Protein AF-A0A926AJH4-F1 (afdb_monomer)

Nearest PDB structures (foldseek):
  4hfs-assembly1_B  TM=3.422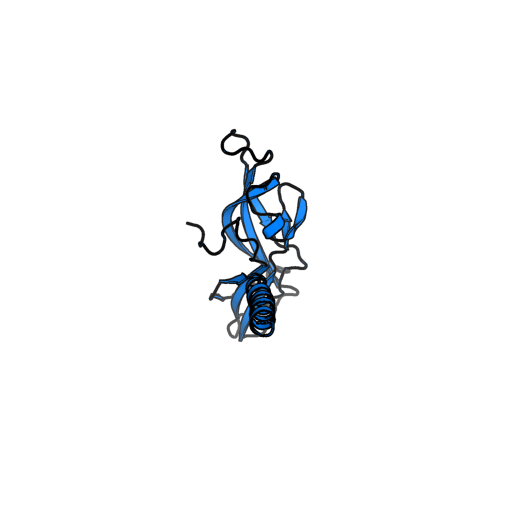E-01  e=4.323E+00  Bacillus subtilis subsp. subtilis str. 168
  7qoi-assembly1_Be  TM=2.281E-01  e=1.130E+00  Bacteroides phage crAss001
  6rpk-assembly1_u  TM=2.382E-01  e=5.718E+00  Bat circovirus

Sequence (161 aa):
TIPAVLDPNNNNITGIIFDLTVNAGETFAGGFANIGITLFGHGDPDGIPANGDEQFGLQYQVVGASERNIALAPGTYSIEVPLVGANPMTFATQNFADAFGDGPNQLFQISAFQFFISKSGGFPATVYIDNVRTVEVPEPTSMAVVGIAGGLMLSRRRRSA

Radius of gyration: 21.73 Å; Cα contacts (8 Å, |Δi|>4): 340; chains: 1; bounding box: 62×59×46 Å

pLDDT: mean 85.15, std 13.64, range [47.84, 98.0]

Mean predicted aligned error: 9.08 Å

Foldseek 3Di:
DPPPQPQLQQLFFFWKKWKKFQAVPQAFPADWKWKWKKWFFKADQALDPPPPPIDGRFIWTADPVQIDTDNDDGDMDIDIRTQFGQQRQPRDTGHSNVQGPSDHSHGPGTDDMDMDMDGPDPTDHDMDIGPIHTDGDPDPPPVVVCVVVVVVVVVVVVVPD

Secondary structure (DSSP, 8-state):
---GGG-TT-TTEEEEEEEEEE-TT----SS-EEEEEEEEEEE-SSS-TTSS--EEEEEEEE-TTT-EE--PPSEEEEEEEE-EEE-TTT--EEEHHHHBSSSTTSEEEEEEEEEEEEESSS-----EEEEEEEEEPPPP-HHHHHHHHHHHHHHHHTT--

Solvent-accessible surface area (backbone atoms only — not comparable to full-atom values): 9038 Å² total; per-residue (Å²): 131,70,61,80,86,65,41,34,78,52,61,40,47,50,26,42,32,28,34,40,34,26,52,85,92,34,48,46,83,49,87,48,33,32,38,41,49,34,39,25,18,29,34,31,74,82,46,62,86,92,76,81,74,68,42,74,75,42,54,38,37,41,36,80,89,28,37,40,80,60,69,47,70,60,46,78,43,83,46,73,35,43,41,36,19,34,31,70,76,73,69,43,79,41,46,41,47,74,37,22,20,79,50,61,52,10,23,55,36,58,73,49,72,43,82,46,74,55,58,47,75,90,62,72,72,57,74,46,80,45,79,74,41,72,38,67,59,78,76,79,70,61,68,63,57,54,53,55,55,50,52,55,54,56,59,56,62,68,71,78,113

Structure (mmCIF, N/CA/C/O backbone):
data_AF-A0A926AJH4-F1
#
_entry.id   AF-A0A926AJH4-F1
#
loop_
_atom_site.group_PDB
_atom_site.id
_atom_site.type_symbol
_atom_site.label_atom_id
_atom_site.label_alt_id
_atom_site.label_comp_id
_atom_site.label_asym_id
_atom_site.label_entity_id
_atom_site.label_seq_id
_atom_site.pdbx_PDB_ins_code
_atom_site.Cartn_x
_atom_site.Cartn_y
_atom_site.Cartn_z
_atom_site.occupancy
_atom_site.B_iso_or_equiv
_atom_site.auth_seq_id
_atom_site.auth_comp_id
_atom_site.auth_asym_id
_atom_site.auth_atom_id
_atom_site.pdbx_PDB_model_num
ATOM 1 N N . THR A 1 1 ? 14.616 11.960 1.447 1.00 52.00 1 THR A N 1
ATOM 2 C CA . THR A 1 1 ? 15.239 10.642 1.219 1.00 52.00 1 THR A CA 1
ATOM 3 C C . THR A 1 1 ? 14.173 9.596 1.425 1.00 52.00 1 THR A C 1
ATOM 5 O O . THR A 1 1 ? 13.493 9.647 2.443 1.00 52.00 1 THR A O 1
ATOM 8 N N . ILE A 1 2 ? 13.958 8.722 0.442 1.00 61.34 2 ILE A N 1
ATOM 9 C CA . ILE A 1 2 ? 13.042 7.588 0.605 1.00 61.34 2 ILE A CA 1
ATOM 10 C C . ILE A 1 2 ? 13.667 6.638 1.632 1.00 61.34 2 ILE A C 1
ATOM 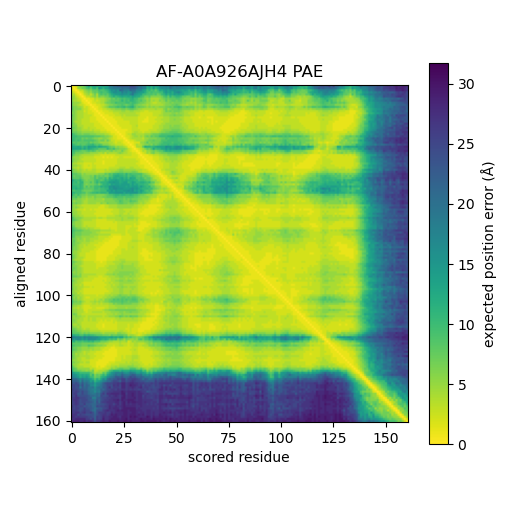12 O O . ILE A 1 2 ? 14.895 6.494 1.638 1.00 61.34 2 ILE A O 1
ATOM 16 N N . PRO A 1 3 ? 12.876 6.038 2.536 1.00 64.31 3 PRO A N 1
ATOM 17 C CA . PRO A 1 3 ? 13.370 4.968 3.387 1.00 64.31 3 PRO A CA 1
ATOM 18 C C . PRO A 1 3 ? 14.058 3.899 2.533 1.00 64.31 3 PRO A C 1
ATOM 20 O O . PRO A 1 3 ? 13.470 3.438 1.562 1.00 64.31 3 PRO A O 1
ATOM 23 N N . ALA A 1 4 ? 15.271 3.480 2.906 1.00 68.56 4 ALA A N 1
ATOM 24 C CA . ALA A 1 4 ? 16.033 2.457 2.170 1.00 68.56 4 ALA A CA 1
ATOM 25 C C . ALA A 1 4 ? 15.262 1.136 1.996 1.00 68.56 4 ALA A C 1
ATOM 27 O O . ALA A 1 4 ? 15.575 0.333 1.131 1.00 68.56 4 ALA A O 1
ATOM 28 N N . VAL A 1 5 ? 14.238 0.934 2.824 1.00 68.75 5 VAL A N 1
ATOM 29 C CA . VAL A 1 5 ? 13.342 -0.212 2.765 1.00 68.75 5 VAL A CA 1
ATOM 30 C C . VAL A 1 5 ? 12.416 -0.203 1.540 1.00 68.75 5 VAL A C 1
ATOM 32 O O . VAL A 1 5 ? 11.915 -1.250 1.175 1.00 68.75 5 VAL A O 1
ATOM 35 N N . LEU A 1 6 ? 12.184 0.949 0.899 1.00 74.44 6 LEU A N 1
ATOM 36 C CA . LEU A 1 6 ? 11.426 1.081 -0.354 1.00 74.44 6 LEU A CA 1
ATOM 37 C C . LEU A 1 6 ? 12.392 1.300 -1.525 1.00 74.44 6 LEU A C 1
ATOM 39 O O . LEU A 1 6 ? 12.266 2.263 -2.283 1.00 74.44 6 LEU A O 1
ATOM 43 N N . ASP A 1 7 ? 13.402 0.441 -1.621 1.00 82.50 7 ASP A N 1
ATOM 44 C CA . ASP A 1 7 ? 14.275 0.385 -2.788 1.00 82.50 7 ASP A CA 1
ATOM 45 C C . ASP A 1 7 ? 13.476 -0.201 -3.970 1.00 82.50 7 ASP A C 1
ATOM 47 O O . ASP A 1 7 ? 12.951 -1.310 -3.836 1.00 82.50 7 ASP A O 1
ATOM 51 N N . PRO A 1 8 ? 13.344 0.510 -5.107 1.00 81.94 8 PRO A N 1
ATOM 52 C CA . PRO A 1 8 ? 12.665 -0.010 -6.295 1.00 81.94 8 PRO A CA 1
ATOM 53 C C . PRO A 1 8 ? 13.289 -1.307 -6.829 1.00 81.94 8 PRO A C 1
ATOM 55 O O . PRO A 1 8 ? 12.599 -2.064 -7.498 1.00 81.94 8 PRO A O 1
ATOM 58 N N . ASN A 1 9 ? 14.551 -1.594 -6.499 1.00 82.62 9 ASN A N 1
ATOM 59 C CA . ASN A 1 9 ? 15.236 -2.826 -6.884 1.00 82.62 9 ASN A CA 1
ATOM 60 C C . ASN A 1 9 ? 15.088 -3.963 -5.854 1.00 82.62 9 ASN A C 1
ATOM 62 O O . ASN A 1 9 ? 15.599 -5.067 -6.065 1.00 82.62 9 ASN A O 1
ATOM 66 N N . ASN A 1 10 ? 14.401 -3.730 -4.730 1.00 85.12 10 ASN A N 1
ATOM 67 C CA . ASN A 1 10 ? 14.114 -4.774 -3.752 1.00 85.12 10 ASN A CA 1
ATOM 68 C C . ASN A 1 10 ? 12.861 -5.567 -4.153 1.00 85.12 10 ASN A C 1
ATOM 70 O O . ASN A 1 10 ? 11.738 -5.281 -3.733 1.00 85.12 10 ASN A O 1
ATOM 74 N N . ASN A 1 11 ? 13.085 -6.634 -4.917 1.00 82.81 11 ASN A N 1
ATOM 75 C CA . ASN A 1 11 ? 12.028 -7.515 -5.420 1.00 82.81 11 ASN A CA 1
ATOM 76 C C . ASN A 1 11 ? 11.378 -8.404 -4.346 1.00 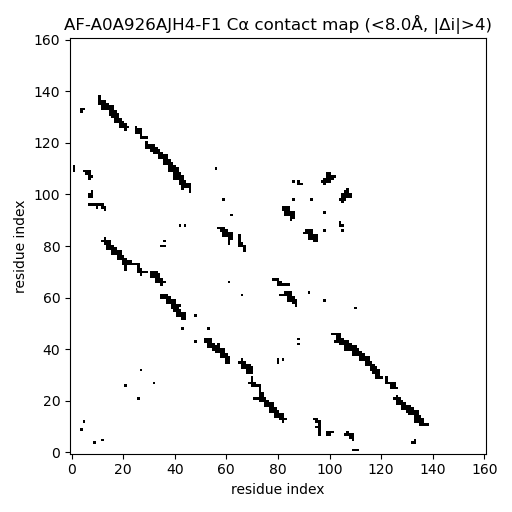82.81 11 ASN A C 1
ATOM 78 O O . ASN A 1 11 ? 10.432 -9.132 -4.644 1.00 82.81 11 ASN A O 1
ATOM 82 N N . ASN A 1 12 ? 11.858 -8.357 -3.101 1.00 87.00 12 ASN A N 1
ATOM 83 C CA . ASN A 1 12 ? 11.317 -9.168 -2.013 1.00 87.00 12 ASN A CA 1
ATOM 84 C C . ASN A 1 12 ? 10.165 -8.483 -1.273 1.00 87.00 12 ASN A C 1
ATOM 86 O O . ASN A 1 12 ? 9.495 -9.136 -0.468 1.00 87.00 12 ASN A O 1
ATOM 90 N N . ILE A 1 13 ? 9.908 -7.197 -1.532 1.00 90.06 13 ILE A N 1
ATOM 91 C CA . ILE A 1 13 ? 8.833 -6.450 -0.875 1.00 90.06 13 ILE A CA 1
ATOM 92 C C . ILE A 1 13 ? 7.482 -6.907 -1.428 1.00 90.06 13 ILE A C 1
ATOM 94 O O . ILE A 1 13 ? 7.164 -6.731 -2.602 1.00 90.06 13 ILE A O 1
ATOM 98 N N . THR A 1 14 ? 6.647 -7.453 -0.551 1.00 93.56 14 THR A N 1
ATOM 99 C CA . THR A 1 14 ? 5.314 -7.971 -0.902 1.00 93.56 14 THR A CA 1
ATOM 100 C C . THR A 1 14 ? 4.176 -7.173 -0.286 1.00 93.56 14 THR A C 1
ATOM 102 O O . THR A 1 14 ? 3.043 -7.232 -0.767 1.00 93.56 14 THR A O 1
ATOM 105 N N . GLY A 1 15 ? 4.464 -6.384 0.746 1.00 94.25 15 GLY A N 1
ATOM 106 C CA . GLY A 1 15 ? 3.461 -5.645 1.495 1.00 94.25 15 GLY A CA 1
ATOM 107 C C . GLY A 1 15 ? 4.063 -4.541 2.349 1.00 94.25 15 GLY A C 1
ATOM 108 O O . GLY A 1 15 ? 5.275 -4.471 2.558 1.00 94.25 15 GLY A O 1
ATOM 109 N N . ILE A 1 16 ? 3.188 -3.696 2.879 1.00 94.44 16 ILE A N 1
ATOM 110 C CA . ILE A 1 16 ? 3.492 -2.773 3.971 1.00 94.44 16 ILE A CA 1
ATOM 111 C C . ILE A 1 16 ? 2.621 -3.172 5.146 1.00 94.44 16 ILE A C 1
ATOM 113 O O . ILE A 1 16 ? 1.407 -3.311 5.005 1.00 94.44 16 ILE A O 1
ATOM 117 N N . ILE A 1 17 ? 3.242 -3.330 6.304 1.00 96.06 17 ILE A N 1
ATOM 118 C CA . ILE A 1 17 ? 2.556 -3.594 7.558 1.00 96.06 17 ILE A CA 1
ATOM 119 C C . ILE A 1 17 ? 2.756 -2.415 8.504 1.00 96.06 17 ILE A C 1
ATOM 121 O O . ILE A 1 17 ? 3.826 -1.810 8.572 1.00 96.06 17 ILE A O 1
ATOM 125 N N . PHE A 1 18 ? 1.695 -2.065 9.209 1.00 96.19 18 PHE A N 1
ATOM 126 C CA . PHE A 1 18 ? 1.661 -0.975 10.171 1.00 96.19 18 PHE A CA 1
ATOM 127 C C . PHE A 1 18 ? 0.687 -1.328 11.282 1.00 96.19 18 PHE A C 1
ATOM 129 O O . PHE A 1 18 ? -0.188 -2.180 11.112 1.00 96.19 18 PHE A O 1
ATOM 136 N N . ASP A 1 19 ? 0.832 -0.660 12.413 1.00 98.00 19 ASP A N 1
ATOM 137 C CA . ASP A 1 19 ? -0.126 -0.769 13.494 1.00 98.00 19 ASP A CA 1
ATOM 138 C C . ASP A 1 19 ? -1.133 0.382 13.364 1.00 98.00 19 ASP A C 1
ATOM 140 O O . ASP A 1 19 ? -0.781 1.528 13.079 1.00 98.00 19 ASP A O 1
ATOM 144 N N . LEU A 1 20 ? -2.416 0.046 13.474 1.00 96.94 20 LEU A N 1
ATOM 145 C CA . LEU A 1 20 ? -3.532 0.978 13.413 1.00 96.94 20 LEU A CA 1
ATOM 146 C C . LEU A 1 20 ? -4.257 0.961 14.750 1.00 96.94 20 LEU A C 1
ATOM 148 O O . LEU A 1 20 ? -4.760 -0.080 15.176 1.00 96.94 20 LEU A O 1
ATOM 152 N N . THR A 1 21 ? -4.348 2.123 15.388 1.00 97.56 21 THR A N 1
ATOM 153 C CA . THR A 1 21 ? -5.070 2.294 16.650 1.00 97.56 21 THR A CA 1
ATOM 154 C C . THR A 1 21 ? -6.334 3.122 16.448 1.00 97.56 21 THR A C 1
ATOM 156 O O . THR A 1 21 ? -6.294 4.214 15.877 1.00 97.56 21 THR A O 1
ATOM 159 N N . VAL A 1 22 ? -7.451 2.598 16.956 1.00 95.25 22 VAL A N 1
ATOM 160 C CA . VAL A 1 22 ? -8.748 3.276 17.072 1.00 95.25 22 VAL A CA 1
ATOM 161 C C . VAL A 1 22 ? -9.027 3.486 18.558 1.00 95.25 22 VAL A C 1
ATOM 163 O O . VAL A 1 22 ? -9.157 2.507 19.297 1.00 95.25 22 VAL A O 1
ATOM 166 N N . ASN A 1 23 ? -9.131 4.733 19.027 1.00 94.62 23 ASN A N 1
ATOM 167 C CA . ASN A 1 23 ? -9.464 4.967 20.433 1.00 94.62 23 ASN A CA 1
ATOM 168 C C . ASN A 1 23 ? -10.954 4.737 20.711 1.00 94.62 23 ASN A C 1
ATOM 170 O O . ASN A 1 23 ? -11.811 4.735 19.822 1.00 94.62 23 ASN A O 1
ATOM 174 N N . ALA A 1 24 ? -11.278 4.584 21.995 1.00 91.56 24 ALA A N 1
ATOM 175 C CA . ALA A 1 24 ? -12.660 4.549 22.449 1.00 91.56 24 ALA A CA 1
ATOM 176 C C . ALA A 1 24 ? -13.396 5.835 22.033 1.00 91.56 24 ALA A C 1
ATOM 178 O O . ALA A 1 24 ? -12.939 6.939 22.315 1.00 91.56 24 ALA A O 1
ATOM 179 N N . GLY A 1 25 ? -14.546 5.682 21.371 1.00 88.31 25 GLY A N 1
ATOM 180 C CA . GLY A 1 25 ? -15.340 6.806 20.865 1.00 88.31 25 GLY A CA 1
ATOM 181 C C . GLY A 1 25 ? -14.947 7.312 19.471 1.00 88.31 25 GLY A C 1
ATOM 182 O O . GLY A 1 25 ? -15.677 8.129 18.921 1.00 88.31 25 GLY A O 1
ATOM 183 N N . GLU A 1 26 ? -13.865 6.805 18.869 1.00 88.94 26 GLU A N 1
ATOM 184 C CA . GLU A 1 26 ? -13.391 7.204 17.527 1.00 88.94 26 GLU A CA 1
ATOM 185 C C . GLU A 1 26 ? -13.709 6.169 16.435 1.00 88.94 26 GLU A C 1
ATOM 187 O O . GLU A 1 26 ? -13.231 6.254 15.304 1.00 88.94 26 GLU A O 1
ATOM 192 N N . THR A 1 27 ? -14.535 5.179 16.771 1.00 88.38 27 THR A N 1
ATOM 193 C CA . THR A 1 27 ? -14.962 4.115 15.862 1.00 88.38 27 THR A CA 1
ATOM 194 C C . THR A 1 27 ? -15.656 4.689 14.633 1.00 88.38 27 THR A C 1
ATOM 196 O O . THR A 1 27 ? -16.550 5.532 14.737 1.00 88.38 27 THR A O 1
ATOM 199 N N . PHE A 1 28 ? -15.277 4.193 13.455 1.00 87.75 28 PHE A N 1
ATOM 200 C CA . PHE A 1 28 ? -15.934 4.579 12.217 1.00 87.75 28 PHE A CA 1
ATOM 201 C C . PHE A 1 28 ? -17.399 4.119 12.218 1.00 87.75 28 PHE A C 1
ATOM 203 O O . PHE A 1 28 ? -17.686 2.928 12.296 1.00 87.75 28 PHE A O 1
ATOM 210 N N . ALA A 1 29 ? -18.322 5.076 12.114 1.00 86.69 29 ALA A N 1
ATOM 211 C CA . ALA A 1 29 ? -19.766 4.832 12.162 1.00 86.69 29 ALA A CA 1
ATOM 212 C C . ALA A 1 29 ? -20.433 4.731 10.772 1.00 86.69 29 ALA A C 1
ATOM 214 O O . ALA A 1 29 ? -21.658 4.652 10.684 1.00 86.69 29 ALA A O 1
ATOM 215 N N . GLY A 1 30 ? -19.657 4.790 9.683 1.00 84.69 30 GLY A N 1
ATOM 216 C CA . GLY A 1 30 ? -20.177 4.642 8.321 1.00 84.69 30 GLY A CA 1
ATOM 217 C C . GLY A 1 30 ? -20.267 3.180 7.866 1.00 84.69 30 GLY A C 1
ATOM 218 O O . GLY A 1 30 ? -19.957 2.257 8.610 1.00 84.69 30 GLY A O 1
ATOM 219 N N . GLY A 1 31 ? -20.684 2.965 6.615 1.00 83.88 31 GLY A N 1
ATOM 220 C CA . GLY A 1 31 ? -20.862 1.623 6.048 1.00 83.88 31 GLY A CA 1
ATOM 221 C C . GLY A 1 31 ? -19.552 0.917 5.689 1.00 83.88 31 GLY A C 1
ATOM 222 O O . GLY A 1 31 ? -19.354 -0.233 6.066 1.00 83.88 31 GLY A O 1
ATOM 223 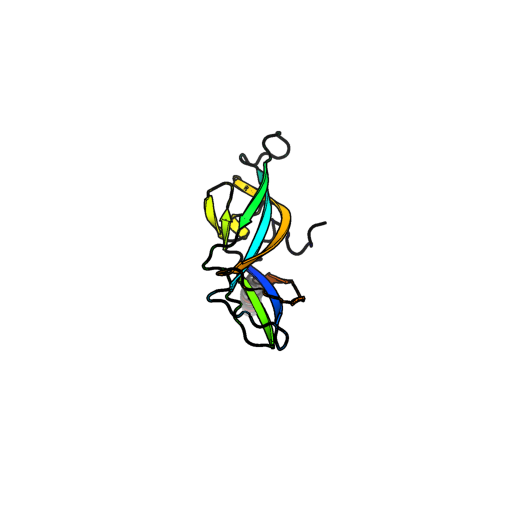N N . PHE A 1 32 ? -18.647 1.595 4.977 1.00 85.44 32 PHE A N 1
ATOM 224 C CA . PHE A 1 32 ? -17.310 1.072 4.681 1.00 85.44 32 PHE A CA 1
ATOM 225 C C . PHE A 1 32 ? -16.228 2.120 4.924 1.00 85.44 32 PHE A C 1
ATOM 227 O O . PHE A 1 32 ? -16.436 3.308 4.670 1.00 85.44 32 PHE A O 1
ATOM 234 N N . ALA A 1 33 ? -15.070 1.657 5.381 1.00 92.06 33 ALA A N 1
ATOM 235 C CA . ALA A 1 33 ? -13.825 2.405 5.409 1.00 92.06 33 ALA A CA 1
ATOM 236 C C . ALA A 1 33 ? -12.703 1.428 5.060 1.00 92.06 33 ALA A C 1
ATOM 238 O O . ALA A 1 33 ? -12.502 0.458 5.782 1.00 92.06 33 ALA A O 1
ATOM 239 N N . ASN A 1 34 ? -12.007 1.669 3.957 1.00 95.38 34 ASN A N 1
ATOM 240 C CA . ASN A 1 34 ? -10.883 0.873 3.494 1.00 95.38 34 ASN A CA 1
ATOM 241 C C . ASN A 1 34 ? -9.620 1.726 3.504 1.00 95.38 34 ASN A C 1
ATOM 243 O O . ASN A 1 34 ? -9.640 2.858 3.025 1.00 95.38 34 ASN A O 1
ATOM 247 N N . ILE A 1 35 ? -8.528 1.176 4.020 1.00 96.31 35 ILE A N 1
ATOM 248 C CA . ILE A 1 35 ? -7.196 1.755 3.926 1.00 96.31 35 ILE A CA 1
ATOM 249 C C . ILE A 1 35 ? -6.400 1.060 2.825 1.00 96.31 35 ILE A C 1
ATOM 251 O O . ILE A 1 35 ? -6.450 -0.163 2.674 1.00 96.31 35 ILE A O 1
ATOM 255 N N . GLY A 1 36 ? -5.645 1.847 2.074 1.00 97.06 36 GLY A N 1
ATOM 256 C CA . GLY A 1 36 ? -4.696 1.362 1.085 1.00 97.06 36 GLY A CA 1
ATOM 257 C C . GLY A 1 36 ? -3.472 2.260 1.013 1.00 97.06 36 GLY A C 1
ATOM 258 O O . GLY A 1 36 ? -3.337 3.231 1.766 1.00 97.06 36 GLY A O 1
ATOM 259 N N . ILE A 1 37 ? -2.566 1.911 0.104 1.00 96.00 37 ILE A N 1
ATOM 260 C CA . ILE A 1 37 ? -1.313 2.627 -0.112 1.00 96.00 37 ILE A CA 1
ATOM 261 C C . ILE A 1 37 ? -1.193 3.026 -1.574 1.00 96.00 37 ILE A C 1
ATOM 263 O O . ILE A 1 37 ? -1.493 2.260 -2.489 1.00 96.00 37 ILE A O 1
ATOM 267 N N . THR A 1 38 ? -0.713 4.242 -1.765 1.00 96.00 38 THR A N 1
ATOM 268 C CA . THR A 1 38 ? -0.236 4.750 -3.038 1.00 96.00 38 THR A CA 1
ATOM 269 C C . THR A 1 38 ? 1.263 4.968 -2.93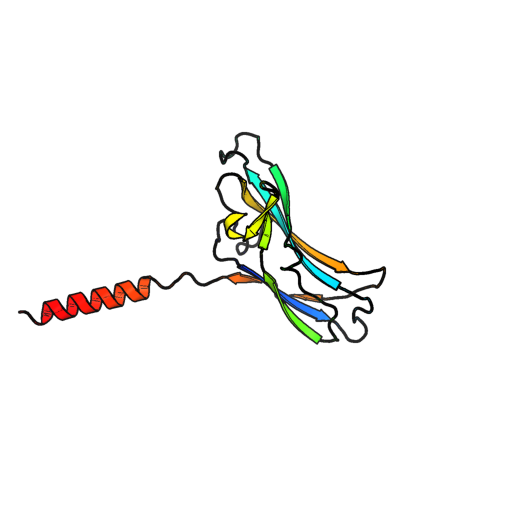1 1.00 96.00 38 THR A C 1
ATOM 271 O O . THR A 1 38 ? 1.722 5.630 -2.001 1.00 96.00 38 THR A O 1
ATOM 274 N N . LEU A 1 39 ? 2.015 4.451 -3.893 1.00 94.31 39 LEU A N 1
ATOM 275 C CA . LEU A 1 39 ? 3.417 4.780 -4.104 1.00 94.31 39 LEU A CA 1
ATOM 276 C C . LEU A 1 39 ? 3.520 5.716 -5.306 1.00 94.31 39 LEU A C 1
ATOM 278 O O . LEU A 1 39 ? 2.824 5.536 -6.304 1.00 94.31 39 LEU A O 1
ATOM 282 N N . PHE A 1 40 ? 4.387 6.713 -5.203 1.00 93.19 40 PHE A N 1
ATOM 283 C CA . PHE A 1 40 ? 4.699 7.618 -6.297 1.00 93.19 40 PHE A CA 1
ATOM 284 C C . PHE A 1 40 ? 6.100 7.319 -6.785 1.00 93.19 40 PHE A C 1
ATOM 286 O O . PHE A 1 40 ? 7.007 7.162 -5.965 1.00 93.19 40 PHE A O 1
ATOM 293 N N . GLY A 1 41 ? 6.276 7.257 -8.098 1.00 91.56 41 GLY A N 1
ATOM 294 C CA . GLY A 1 41 ? 7.569 6.968 -8.685 1.00 91.56 41 GLY A CA 1
ATOM 295 C C . GLY A 1 41 ? 7.853 7.710 -9.977 1.00 91.56 41 GLY A C 1
ATOM 296 O O . GLY A 1 41 ? 7.050 8.522 -10.448 1.00 91.56 41 GLY A O 1
ATOM 297 N N . HIS A 1 42 ? 9.046 7.459 -10.500 1.00 90.75 42 HIS A N 1
ATOM 298 C CA . HIS A 1 42 ? 9.506 7.943 -11.791 1.00 90.75 42 HIS A CA 1
ATOM 299 C C . HIS A 1 42 ? 9.571 6.769 -12.754 1.00 90.75 42 HIS A C 1
ATOM 301 O O . HIS A 1 42 ? 10.062 5.713 -12.366 1.00 90.75 42 HIS A O 1
ATOM 307 N N . GLY A 1 43 ? 9.038 6.944 -13.957 1.00 87.88 43 GLY A N 1
ATOM 308 C CA . GLY A 1 43 ? 9.000 5.917 -14.992 1.00 87.88 43 GLY A CA 1
ATOM 309 C C . GLY A 1 43 ? 9.906 6.272 -16.156 1.00 87.88 43 GLY A C 1
ATOM 310 O O . GLY A 1 43 ? 10.030 7.446 -16.506 1.00 87.88 43 GLY A O 1
ATOM 311 N N . ASP A 1 44 ? 10.500 5.241 -16.741 1.00 85.19 44 ASP A N 1
ATOM 312 C CA . ASP A 1 44 ? 11.299 5.314 -17.960 1.00 85.19 44 ASP A CA 1
ATOM 313 C C . ASP A 1 44 ? 10.585 4.469 -19.043 1.00 85.19 44 ASP A C 1
ATOM 315 O O . ASP A 1 44 ? 10.507 3.235 -18.925 1.00 85.19 44 ASP A O 1
ATOM 319 N N . PRO A 1 45 ? 9.935 5.110 -20.037 1.00 82.88 45 PRO A N 1
ATOM 320 C CA . PRO A 1 45 ? 9.203 4.409 -21.088 1.00 82.88 45 PRO A CA 1
ATOM 321 C C . PRO A 1 45 ? 10.070 3.477 -21.943 1.00 82.88 45 PRO A C 1
ATOM 323 O O . PRO A 1 45 ? 9.574 2.428 -22.369 1.00 82.88 45 PRO A O 1
ATOM 326 N N . ASP A 1 46 ? 11.324 3.843 -22.220 1.00 81.94 46 ASP A N 1
ATOM 327 C CA . ASP A 1 46 ? 12.203 3.114 -23.141 1.00 81.94 46 ASP A CA 1
ATOM 328 C C . ASP A 1 46 ? 13.358 2.367 -22.444 1.00 81.94 46 ASP A C 1
ATOM 330 O O . ASP A 1 46 ? 13.993 1.503 -23.059 1.00 81.94 46 ASP A O 1
ATOM 334 N N . GLY A 1 47 ? 13.553 2.610 -21.146 1.00 79.69 47 GLY A N 1
ATOM 335 C CA . GLY A 1 47 ? 14.593 2.006 -20.316 1.00 79.69 47 GLY A CA 1
ATOM 336 C C . GLY A 1 47 ? 15.982 2.599 -20.565 1.00 79.69 47 GLY A C 1
ATOM 337 O O . GLY A 1 47 ? 16.981 1.935 -20.264 1.00 79.69 47 GLY A O 1
ATOM 338 N N . ILE A 1 48 ? 16.070 3.784 -21.180 1.00 80.56 48 ILE A N 1
ATOM 339 C CA . ILE A 1 48 ? 17.313 4.506 -21.445 1.00 80.56 48 ILE A CA 1
ATOM 340 C C . ILE A 1 48 ? 17.403 5.717 -20.503 1.00 80.56 48 ILE A C 1
ATOM 342 O O . ILE A 1 48 ? 16.856 6.780 -20.796 1.00 80.56 48 ILE A O 1
ATOM 346 N N . PRO A 1 49 ? 18.222 5.634 -19.436 1.00 78.38 49 PRO A N 1
ATOM 347 C CA . PRO A 1 49 ? 18.303 6.705 -18.456 1.00 78.38 49 PRO A CA 1
ATOM 348 C C . PRO A 1 49 ? 18.828 8.024 -19.036 1.00 78.38 49 PRO A C 1
ATOM 350 O O . PRO A 1 49 ? 19.828 8.050 -19.762 1.00 78.38 49 PRO A O 1
ATOM 353 N N . ALA A 1 50 ? 18.247 9.129 -18.573 1.00 79.00 50 ALA A N 1
ATOM 354 C CA . ALA A 1 50 ? 18.650 10.507 -18.849 1.00 79.00 50 ALA A CA 1
ATOM 355 C C . ALA A 1 50 ? 18.554 10.915 -20.333 1.00 79.00 50 ALA A C 1
ATOM 357 O O . ALA A 1 50 ? 19.382 11.698 -20.814 1.00 79.00 50 ALA A O 1
ATOM 358 N N . ASN A 1 51 ? 17.553 10.408 -21.057 1.00 84.75 51 ASN A N 1
ATOM 359 C CA . ASN A 1 51 ? 17.288 10.757 -22.458 1.00 84.75 51 ASN A CA 1
ATOM 360 C C . ASN A 1 51 ? 16.249 11.902 -22.608 1.00 84.75 51 ASN A C 1
ATOM 362 O O . ASN A 1 51 ? 16.107 12.455 -23.704 1.00 84.75 51 ASN A O 1
ATOM 366 N N . GLY A 1 52 ? 15.576 12.297 -21.517 1.00 83.94 52 GLY A N 1
ATOM 367 C CA . GLY A 1 52 ? 14.591 13.379 -21.473 1.00 83.94 52 GLY A CA 1
ATOM 368 C C . GLY A 1 52 ? 13.125 12.961 -21.643 1.00 83.94 52 GLY A C 1
ATOM 369 O O . GLY A 1 52 ? 12.280 13.855 -21.750 1.00 83.94 52 GLY A O 1
ATOM 370 N N . ASP A 1 53 ? 12.804 11.666 -21.686 1.00 84.88 53 ASP A N 1
ATOM 371 C CA . ASP A 1 53 ? 11.426 11.156 -21.717 1.00 84.88 53 ASP A CA 1
ATOM 372 C C . ASP A 1 53 ? 10.897 10.692 -20.343 1.00 84.88 53 ASP A C 1
ATOM 374 O O . ASP A 1 53 ? 9.754 10.226 -20.239 1.00 84.88 53 ASP A O 1
ATOM 378 N N . GLU A 1 54 ? 11.687 10.887 -19.280 1.00 87.75 54 GLU A N 1
ATOM 379 C CA . GLU A 1 54 ? 11.367 10.408 -17.942 1.00 87.75 54 GLU A CA 1
ATOM 380 C C . GLU A 1 54 ? 10.098 11.066 -17.397 1.00 87.75 54 GLU A C 1
ATOM 382 O O . GLU A 1 54 ? 9.908 12.289 -17.410 1.00 87.75 54 GLU A O 1
ATOM 387 N N . GLN A 1 55 ? 9.221 10.233 -16.850 1.00 89.38 55 GLN A N 1
ATOM 388 C CA . GLN A 1 55 ? 7.953 10.661 -16.283 1.00 89.38 55 GLN A CA 1
ATOM 389 C C . GLN A 1 55 ? 8.048 10.714 -14.763 1.00 89.38 55 GLN A C 1
ATOM 391 O O . GLN A 1 55 ? 8.529 9.781 -14.128 1.00 89.38 55 GLN A O 1
ATOM 396 N N . PHE A 1 56 ? 7.539 11.787 -14.160 1.00 89.19 56 PHE A N 1
ATOM 397 C CA . PHE A 1 56 ? 7.632 12.034 -12.720 1.00 89.19 56 PHE A CA 1
ATOM 398 C C . PHE A 1 56 ? 6.251 12.039 -12.061 1.00 89.19 56 PHE A C 1
ATOM 400 O O . PHE A 1 56 ? 5.273 12.504 -12.645 1.00 89.19 56 PHE A O 1
ATOM 407 N N . GLY A 1 57 ? 6.178 11.578 -10.809 1.00 89.06 57 GLY A N 1
ATOM 408 C CA . GLY A 1 57 ? 4.941 11.606 -10.020 1.00 89.06 57 GLY A CA 1
ATOM 409 C C . GLY A 1 57 ? 3.905 10.568 -10.453 1.00 89.06 57 GLY A C 1
ATOM 410 O O . GLY A 1 57 ? 2.714 10.748 -10.204 1.00 89.06 57 GLY A O 1
ATOM 411 N N . LEU A 1 58 ? 4.349 9.489 -11.096 1.00 94.50 58 LEU A N 1
ATOM 412 C CA . LEU A 1 58 ? 3.485 8.408 -11.540 1.00 94.50 58 LEU A CA 1
ATOM 413 C C . LEU A 1 58 ? 2.961 7.607 -10.351 1.00 94.50 58 LEU A C 1
ATOM 415 O O . LEU A 1 58 ? 3.706 7.291 -9.424 1.00 94.50 58 LEU A O 1
ATOM 419 N N . GLN A 1 59 ? 1.671 7.279 -10.387 1.00 95.19 59 GLN A N 1
ATOM 420 C CA . GLN A 1 59 ? 0.965 6.688 -9.260 1.00 95.19 59 GLN A CA 1
ATOM 421 C C . GLN A 1 59 ? 0.830 5.168 -9.403 1.00 95.19 59 GLN A C 1
ATOM 423 O O . GLN A 1 59 ? 0.067 4.690 -10.237 1.00 95.19 59 GLN A O 1
ATOM 428 N N . TYR A 1 60 ? 1.485 4.416 -8.524 1.00 96.06 60 TYR A N 1
ATOM 429 C CA . TYR A 1 60 ? 1.186 3.007 -8.282 1.00 96.06 60 TYR A CA 1
ATOM 430 C C . TYR A 1 60 ? 0.248 2.897 -7.079 1.00 96.06 60 TYR A C 1
ATOM 432 O O . TYR A 1 60 ? 0.666 3.035 -5.927 1.00 96.06 60 TYR A O 1
ATOM 440 N N . GLN A 1 61 ? -1.040 2.688 -7.334 1.00 96.69 61 GLN A N 1
ATOM 441 C CA . GLN A 1 61 ? -2.044 2.538 -6.281 1.00 96.69 61 GLN A CA 1
ATOM 442 C C . GLN A 1 61 ? -2.440 1.072 -6.135 1.00 96.69 61 GLN A C 1
ATOM 444 O O . GLN A 1 61 ? -2.733 0.404 -7.130 1.00 96.69 61 GLN A O 1
ATOM 449 N N . VAL A 1 62 ? -2.483 0.580 -4.893 1.00 97.25 62 VAL A N 1
ATOM 450 C CA . VAL A 1 62 ? -2.980 -0.773 -4.619 1.00 97.25 62 VAL A CA 1
ATOM 451 C C . VAL A 1 62 ? -4.434 -0.920 -5.073 1.00 97.25 62 VAL A C 1
ATOM 453 O O . VAL A 1 62 ? -5.240 0.002 -4.939 1.00 97.25 62 VAL A O 1
ATOM 456 N N . VAL A 1 63 ? -4.778 -2.080 -5.628 1.00 96.56 63 VAL A N 1
ATOM 457 C CA . VAL A 1 63 ? -6.152 -2.354 -6.073 1.00 96.56 63 VAL A CA 1
ATOM 458 C C . VAL A 1 63 ? -7.068 -2.656 -4.885 1.00 96.56 63 VAL A C 1
ATOM 460 O O . VAL A 1 63 ? -6.603 -3.077 -3.828 1.00 96.56 63 VAL A O 1
ATOM 463 N N . GLY A 1 64 ? -8.386 -2.538 -5.072 1.00 95.12 64 GLY A N 1
ATOM 464 C CA . GLY A 1 64 ? -9.373 -2.751 -4.002 1.00 95.12 64 GLY A CA 1
ATOM 465 C C . GLY A 1 64 ? -9.275 -4.105 -3.280 1.00 95.12 64 GLY A C 1
ATOM 466 O O . GLY A 1 64 ? -9.589 -4.191 -2.100 1.00 95.12 64 GLY A O 1
ATOM 467 N N . ALA A 1 65 ? -8.786 -5.158 -3.946 1.00 94.62 65 ALA A N 1
ATOM 468 C CA . ALA A 1 65 ? -8.547 -6.466 -3.319 1.00 94.62 65 ALA A CA 1
ATOM 469 C C . ALA A 1 65 ? -7.368 -6.469 -2.315 1.00 94.62 65 ALA A C 1
ATOM 471 O O . ALA A 1 65 ? -7.308 -7.312 -1.417 1.00 94.62 65 ALA A O 1
ATOM 472 N N . SER A 1 66 ? -6.436 -5.528 -2.462 1.00 96.88 66 SER A N 1
ATOM 473 C CA . SER A 1 66 ? -5.281 -5.330 -1.580 1.00 96.88 66 SER A CA 1
ATOM 474 C C . SER A 1 66 ? -5.574 -4.351 -0.441 1.00 96.88 66 SER A C 1
ATOM 476 O O . SER A 1 66 ? -4.868 -4.358 0.566 1.00 96.88 66 SER A O 1
ATOM 478 N N . GLU A 1 67 ? -6.619 -3.530 -0.564 1.00 97.12 67 GLU A N 1
ATOM 479 C CA . GLU A 1 67 ? -7.075 -2.652 0.514 1.00 97.12 67 GLU A CA 1
ATOM 480 C C . GLU A 1 67 ? -7.537 -3.450 1.748 1.00 97.12 67 GLU A C 1
ATOM 482 O O . GLU A 1 67 ? -7.829 -4.654 1.693 1.00 97.12 67 GLU A O 1
ATOM 487 N N . ARG A 1 68 ? -7.596 -2.776 2.900 1.00 96.38 68 ARG A N 1
ATOM 488 C CA . ARG A 1 68 ? -7.994 -3.370 4.182 1.00 96.38 68 ARG A CA 1
ATOM 489 C C . ARG A 1 68 ? -9.123 -2.588 4.822 1.00 96.38 68 ARG A C 1
ATOM 491 O O . ARG A 1 68 ? -9.036 -1.376 4.960 1.00 96.38 68 ARG A O 1
ATOM 498 N N . ASN A 1 69 ? -10.181 -3.280 5.232 1.00 94.00 69 ASN A N 1
ATOM 499 C CA . ASN A 1 69 ? -11.281 -2.642 5.942 1.00 94.00 69 ASN A CA 1
ATOM 500 C C . ASN A 1 69 ? -10.824 -2.212 7.349 1.00 94.00 69 ASN A C 1
ATOM 502 O O . ASN A 1 69 ? -10.200 -2.995 8.064 1.00 94.00 69 ASN A O 1
ATOM 506 N N . ILE A 1 70 ? -11.142 -0.975 7.730 1.00 92.06 70 ILE A N 1
ATOM 507 C CA . ILE A 1 70 ? -10.782 -0.357 9.011 1.00 92.06 70 ILE A CA 1
ATOM 508 C C . ILE A 1 70 ? -12.006 0.070 9.836 1.00 92.06 70 ILE A C 1
ATOM 510 O O . ILE A 1 70 ? -11.875 0.858 10.771 1.00 92.06 70 ILE A O 1
ATOM 514 N N . ALA A 1 71 ? -13.202 -0.440 9.528 1.00 90.19 71 ALA A N 1
ATOM 515 C CA . ALA A 1 71 ? -14.383 -0.313 10.384 1.00 90.19 71 ALA A CA 1
ATOM 516 C C . ALA A 1 71 ? -14.249 -1.239 11.612 1.00 90.19 71 ALA A C 1
ATOM 518 O O . ALA A 1 71 ? -14.996 -2.201 11.792 1.00 90.19 71 ALA A O 1
ATOM 519 N N . LEU A 1 72 ? -13.228 -0.972 12.424 1.00 88.44 72 LEU A N 1
ATOM 520 C CA . LEU A 1 72 ? -12.804 -1.779 13.560 1.00 88.44 72 LEU A CA 1
ATOM 521 C C . LEU A 1 72 ? -13.314 -1.167 14.866 1.00 88.44 72 LEU A C 1
ATOM 523 O O . LEU A 1 72 ? -13.453 0.050 14.991 1.00 88.44 72 LEU A O 1
ATOM 527 N N . ALA A 1 73 ? -13.568 -2.025 15.852 1.00 92.25 73 ALA A N 1
ATOM 528 C CA . ALA A 1 73 ? -13.834 -1.590 17.218 1.00 92.25 73 ALA A CA 1
ATOM 529 C C . ALA A 1 73 ? -12.593 -0.895 17.824 1.00 92.25 73 ALA A C 1
ATOM 531 O O . ALA A 1 73 ? -11.500 -0.996 17.265 1.00 92.25 73 ALA A O 1
ATOM 532 N N . PRO A 1 74 ? -12.726 -0.197 18.966 1.00 94.81 74 PRO A N 1
ATOM 533 C CA . PRO A 1 74 ? -11.571 0.366 19.653 1.00 94.81 74 PRO A CA 1
ATOM 534 C C . PRO A 1 74 ? -10.510 -0.694 19.976 1.00 94.81 74 PRO A C 1
ATOM 536 O O . PRO A 1 74 ? -10.832 -1.760 20.505 1.00 94.81 74 PRO A O 1
ATOM 539 N N . GLY A 1 75 ? -9.249 -0.382 19.684 1.00 96.06 75 GLY A N 1
ATOM 540 C CA . GLY A 1 75 ? -8.116 -1.293 19.832 1.00 96.06 75 GLY A CA 1
ATOM 541 C C . GLY A 1 75 ? -6.949 -0.950 18.905 1.00 96.06 75 GLY A C 1
ATOM 542 O O . GLY A 1 75 ? -7.052 -0.050 18.071 1.00 96.06 75 GLY A O 1
ATOM 543 N N . THR A 1 76 ? -5.847 -1.687 19.057 1.00 97.69 76 THR A N 1
ATOM 544 C CA . THR A 1 76 ? -4.666 -1.623 18.183 1.00 97.69 76 THR A CA 1
ATOM 545 C C . THR A 1 76 ? -4.571 -2.905 17.363 1.00 97.69 76 THR A C 1
ATOM 547 O O . THR A 1 76 ? -4.656 -4.005 17.911 1.00 97.69 76 THR A O 1
ATOM 550 N N . TYR A 1 77 ? -4.388 -2.761 16.054 1.00 96.88 77 TYR A N 1
ATOM 551 C CA . TYR A 1 77 ? -4.400 -3.852 15.084 1.00 96.88 77 TYR A CA 1
ATOM 552 C C . TYR A 1 77 ? -3.168 -3.771 14.191 1.00 96.88 77 TYR A C 1
ATOM 554 O O . TYR A 1 77 ? -2.873 -2.701 13.673 1.00 96.88 77 TYR A O 1
ATOM 562 N N . SER A 1 78 ? -2.488 -4.894 13.953 1.00 97.44 78 SER A N 1
ATOM 563 C CA . SER A 1 78 ? -1.435 -4.952 12.934 1.00 97.44 78 SER A CA 1
ATOM 564 C C . SER A 1 78 ? -2.071 -5.270 11.583 1.00 97.44 78 SER A C 1
ATOM 566 O O . SER A 1 78 ? -2.702 -6.317 11.419 1.00 97.44 78 SER A O 1
ATOM 568 N N . ILE A 1 79 ? -1.958 -4.339 10.639 1.00 96.56 79 ILE A N 1
ATOM 569 C CA . ILE A 1 79 ? -2.599 -4.399 9.327 1.00 96.56 79 ILE A CA 1
ATOM 570 C C . ILE A 1 79 ? -1.522 -4.495 8.259 1.00 96.56 79 ILE A C 1
ATOM 572 O O . ILE A 1 79 ? -0.671 -3.619 8.146 1.00 96.56 79 ILE A O 1
ATOM 576 N N . GLU A 1 80 ? -1.604 -5.537 7.438 1.00 96.50 80 GLU A N 1
ATOM 577 C CA . GLU A 1 80 ? -0.778 -5.701 6.245 1.00 96.50 80 GLU A CA 1
ATOM 578 C C . GLU A 1 80 ? -1.578 -5.350 4.986 1.00 96.50 80 GLU A C 1
ATOM 580 O O . GLU A 1 80 ? -2.637 -5.934 4.729 1.00 96.50 80 GLU A O 1
ATOM 585 N N . VAL A 1 81 ? -1.047 -4.426 4.187 1.00 97.12 81 VAL A N 1
ATOM 586 C CA . VAL A 1 81 ? -1.525 -4.070 2.847 1.00 97.12 81 VAL A CA 1
ATOM 587 C C . VAL A 1 81 ? -0.562 -4.669 1.815 1.00 97.12 81 VAL A C 1
ATOM 589 O O . VAL A 1 81 ? 0.570 -4.191 1.702 1.00 97.12 81 VAL A O 1
ATOM 592 N N . PRO A 1 82 ? -0.980 -5.694 1.049 1.00 96.50 82 PRO A N 1
ATOM 593 C CA . PRO A 1 82 ? -0.185 -6.241 -0.042 1.00 96.50 82 PRO A CA 1
ATOM 594 C C . PRO A 1 82 ? 0.079 -5.185 -1.112 1.00 96.50 82 PRO A C 1
ATOM 596 O O . PRO A 1 82 ? -0.818 -4.432 -1.499 1.00 96.50 82 PRO A O 1
ATOM 599 N N . LEU A 1 83 ? 1.295 -5.162 -1.646 1.00 95.12 83 LEU A N 1
ATOM 600 C CA . LEU A 1 83 ? 1.679 -4.263 -2.729 1.00 95.12 83 LEU A CA 1
ATOM 601 C C . LEU A 1 83 ? 1.356 -4.886 -4.087 1.00 95.12 83 LEU A C 1
ATOM 603 O O . LEU A 1 83 ? 2.241 -5.157 -4.894 1.00 95.12 83 LEU A O 1
ATOM 607 N N . VAL A 1 84 ? 0.063 -5.081 -4.340 1.00 97.06 84 VAL A N 1
ATOM 608 C CA . VAL A 1 84 ? -0.478 -5.420 -5.663 1.00 97.06 84 VAL A CA 1
ATOM 609 C C . VAL A 1 84 ? -1.364 -4.270 -6.117 1.00 97.06 84 VAL A C 1
ATOM 611 O O . VAL A 1 84 ? -2.360 -3.951 -5.456 1.00 97.06 84 VAL A O 1
ATOM 614 N N . GLY A 1 85 ? -0.980 -3.634 -7.217 1.00 96.62 85 GLY A N 1
ATOM 615 C CA . GLY A 1 85 ? -1.507 -2.349 -7.655 1.00 96.62 85 GLY A CA 1
ATOM 616 C C . GLY A 1 85 ? -1.488 -2.181 -9.165 1.00 96.62 85 GLY A C 1
ATOM 617 O O . GLY A 1 85 ? -1.009 -3.041 -9.902 1.00 96.62 85 GLY A O 1
ATOM 618 N N . ALA A 1 86 ? -2.055 -1.072 -9.624 1.00 96.94 86 ALA A N 1
ATOM 619 C CA . ALA A 1 86 ? -2.035 -0.705 -11.032 1.00 96.94 86 ALA A CA 1
ATOM 620 C C . ALA A 1 86 ? -0.711 -0.010 -11.372 1.00 96.94 86 ALA A C 1
ATOM 622 O O . ALA A 1 86 ? -0.376 1.006 -10.762 1.00 96.94 86 ALA A O 1
ATOM 623 N N . ASN A 1 87 ? 0.026 -0.533 -12.353 1.00 94.38 87 ASN A N 1
ATOM 624 C CA . ASN A 1 87 ? 1.180 0.165 -12.908 1.00 94.38 87 ASN A CA 1
ATOM 625 C C . ASN A 1 87 ? 0.686 1.308 -13.819 1.00 94.38 87 ASN A C 1
ATOM 627 O O . ASN A 1 87 ? -0.055 1.045 -14.766 1.00 94.38 87 ASN A O 1
ATOM 631 N N . PRO A 1 88 ? 1.080 2.566 -13.566 1.00 92.69 88 PRO A N 1
ATOM 632 C CA . PRO A 1 88 ? 0.625 3.716 -14.347 1.00 92.69 88 PRO A CA 1
ATOM 633 C C . PRO A 1 88 ? 1.166 3.753 -15.788 1.00 92.69 88 PRO A C 1
ATOM 635 O O . PRO A 1 88 ? 0.584 4.439 -16.621 1.00 92.69 88 PRO A O 1
ATOM 638 N N . MET A 1 89 ? 2.240 3.019 -16.092 1.00 90.00 89 MET A N 1
ATOM 639 C CA . MET A 1 89 ? 2.833 2.917 -17.432 1.00 90.00 89 MET A CA 1
ATOM 640 C C . MET A 1 89 ? 2.080 1.916 -18.313 1.00 90.00 89 MET A C 1
ATOM 642 O O . MET A 1 89 ? 1.837 2.166 -19.491 1.00 90.00 89 MET A O 1
ATOM 646 N N . THR A 1 90 ? 1.702 0.767 -17.744 1.00 92.38 90 THR A N 1
ATOM 647 C CA . THR A 1 90 ? 1.107 -0.358 -18.490 1.00 92.38 90 THR A CA 1
ATOM 648 C C . THR A 1 90 ? -0.393 -0.522 -18.259 1.00 92.38 90 THR A C 1
ATOM 650 O O . THR A 1 90 ? -1.050 -1.272 -18.980 1.00 92.38 90 THR A O 1
ATOM 653 N N . PHE A 1 91 ? -0.937 0.136 -17.233 1.00 92.50 91 PHE A N 1
ATOM 654 C CA . PHE A 1 91 ? -2.292 -0.043 -16.700 1.00 92.50 91 PHE A CA 1
ATOM 655 C C . PHE A 1 91 ? -2.611 -1.474 -16.238 1.00 92.50 91 PHE A C 1
ATOM 657 O O . PHE A 1 91 ? -3.762 -1.789 -15.923 1.00 92.50 91 PHE A O 1
ATOM 664 N N . ALA A 1 92 ? -1.605 -2.349 -16.163 1.00 95.00 92 ALA A N 1
ATOM 665 C CA . ALA A 1 92 ? -1.762 -3.709 -15.680 1.00 95.00 92 ALA A CA 1
ATOM 666 C C . ALA A 1 92 ? -1.790 -3.741 -14.148 1.00 95.00 92 ALA A C 1
ATOM 668 O O . ALA A 1 92 ? -1.095 -2.979 -13.474 1.00 95.00 92 ALA A O 1
ATOM 669 N N . THR A 1 93 ? -2.587 -4.657 -13.592 1.00 97.12 93 THR A N 1
ATOM 670 C CA . THR A 1 93 ? -2.478 -5.015 -12.174 1.00 97.12 93 THR A CA 1
ATOM 671 C C . THR A 1 93 ? -1.309 -5.969 -12.007 1.00 97.12 93 THR A C 1
ATOM 673 O O . THR A 1 93 ? -1.301 -7.039 -12.612 1.00 97.12 93 THR A O 1
ATOM 676 N N . GLN A 1 94 ? -0.345 -5.591 -11.183 1.00 95.44 94 GLN A N 1
ATOM 677 C CA . GLN A 1 94 ? 0.880 -6.352 -10.980 1.00 95.44 94 GLN A CA 1
ATOM 678 C C . GLN A 1 94 ? 1.401 -6.167 -9.556 1.00 95.44 94 GLN A C 1
ATOM 680 O O . GLN A 1 94 ? 0.880 -5.346 -8.799 1.00 95.44 94 GLN A O 1
ATOM 685 N N . ASN A 1 95 ? 2.367 -6.994 -9.164 1.00 93.81 95 ASN A N 1
ATOM 686 C CA . ASN A 1 95 ? 3.020 -6.864 -7.866 1.00 93.81 95 ASN A CA 1
ATOM 687 C C . ASN A 1 95 ? 4.067 -5.733 -7.897 1.00 93.81 95 ASN A C 1
ATOM 689 O O . ASN A 1 95 ? 4.378 -5.172 -8.951 1.00 93.81 95 ASN A O 1
ATOM 693 N N . PHE A 1 96 ? 4.611 -5.413 -6.724 1.00 92.50 96 PHE A N 1
ATOM 694 C CA . PHE A 1 96 ? 5.658 -4.408 -6.565 1.00 92.50 96 PHE A CA 1
ATOM 695 C C . PHE A 1 96 ? 6.899 -4.686 -7.429 1.00 92.50 96 PHE A C 1
ATOM 697 O O . PHE A 1 96 ? 7.332 -3.792 -8.149 1.00 92.50 96 PHE A O 1
ATOM 704 N N . ALA A 1 97 ? 7.422 -5.915 -7.410 1.00 90.00 97 ALA A N 1
ATOM 705 C CA . ALA A 1 97 ? 8.640 -6.303 -8.132 1.00 90.00 97 ALA A CA 1
ATOM 706 C C . ALA A 1 97 ? 8.511 -6.196 -9.664 1.00 90.00 97 ALA A C 1
ATOM 708 O O . ALA A 1 97 ? 9.490 -5.968 -10.364 1.00 90.00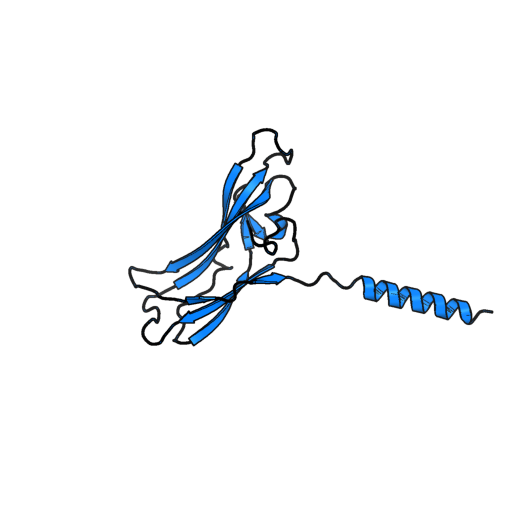 97 ALA A O 1
ATOM 709 N N . ASP A 1 98 ? 7.298 -6.336 -10.198 1.00 92.06 98 ASP A N 1
ATOM 710 C CA . ASP A 1 98 ? 7.032 -6.160 -11.624 1.00 92.06 98 ASP A CA 1
ATOM 711 C C . ASP A 1 98 ? 6.845 -4.674 -11.986 1.00 92.06 98 ASP A C 1
ATOM 713 O O . ASP A 1 98 ? 7.052 -4.282 -13.136 1.00 92.06 98 ASP A O 1
ATOM 717 N N . ALA A 1 99 ? 6.406 -3.837 -11.034 1.00 93.12 99 ALA A N 1
ATOM 718 C CA . ALA A 1 99 ? 6.124 -2.409 -11.229 1.00 93.12 99 ALA A CA 1
ATOM 719 C C . ALA A 1 99 ? 7.311 -1.485 -11.001 1.00 93.12 99 ALA A C 1
ATOM 721 O O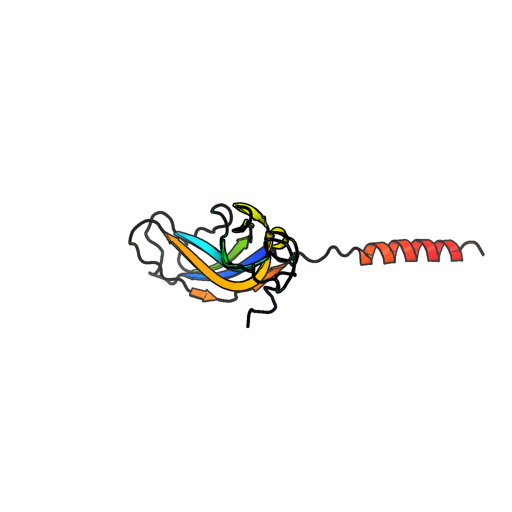 . ALA A 1 99 ? 7.330 -0.405 -11.588 1.00 93.12 99 ALA A O 1
ATOM 722 N N . PHE A 1 100 ? 8.267 -1.888 -10.176 1.00 91.94 100 PHE A N 1
ATOM 723 C CA . PHE A 1 100 ? 9.440 -1.100 -9.830 1.00 91.94 100 PHE A CA 1
ATOM 724 C C . PHE A 1 100 ? 10.716 -1.817 -10.276 1.00 91.94 100 PHE A C 1
ATOM 726 O O . PHE A 1 100 ? 10.760 -3.044 -10.302 1.00 91.94 100 PHE A O 1
ATOM 733 N N . GLY A 1 101 ? 11.719 -1.035 -10.674 1.00 89.56 101 GLY A N 1
ATOM 734 C CA . GLY A 1 101 ? 12.994 -1.534 -11.190 1.00 89.56 101 GLY A CA 1
ATOM 735 C C . GLY A 1 101 ? 13.492 -0.743 -12.398 1.00 89.56 101 GLY A C 1
ATOM 736 O O . GLY A 1 101 ? 12.864 0.224 -12.823 1.00 89.56 101 GLY A O 1
ATOM 737 N N . ASP A 1 102 ? 14.620 -1.178 -12.954 1.00 86.38 102 ASP A N 1
ATOM 738 C CA . ASP A 1 102 ? 15.311 -0.505 -14.066 1.00 86.38 102 ASP A CA 1
ATOM 739 C C . ASP A 1 102 ? 14.868 -1.004 -15.462 1.00 86.38 102 ASP A C 1
ATOM 741 O O . ASP A 1 102 ? 15.512 -0.730 -16.474 1.00 86.38 102 ASP A O 1
ATOM 745 N N . GLY A 1 103 ? 13.806 -1.812 -15.535 1.00 85.75 103 GLY A N 1
ATOM 746 C CA . GLY A 1 103 ? 13.272 -2.341 -16.787 1.00 85.75 103 GLY A CA 1
ATOM 747 C C . GLY A 1 103 ? 12.356 -1.360 -17.533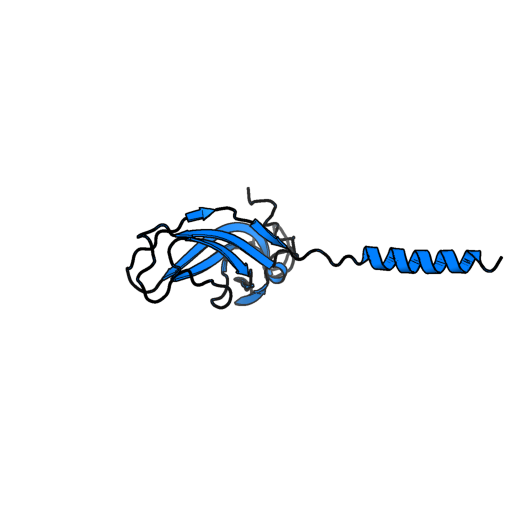 1.00 85.75 103 GLY A C 1
ATOM 748 O O . GLY A 1 103 ? 11.836 -0.406 -16.953 1.00 85.75 103 GLY A O 1
ATOM 749 N N . PRO A 1 104 ? 12.073 -1.620 -18.822 1.00 85.81 104 PRO A N 1
ATOM 750 C CA . PRO A 1 104 ? 11.158 -0.788 -19.597 1.00 85.81 104 PRO A CA 1
ATOM 751 C C . PRO A 1 104 ? 9.747 -0.817 -18.998 1.00 85.81 104 PRO A C 1
ATOM 753 O O . PRO A 1 104 ? 9.229 -1.887 -18.664 1.00 85.81 104 PRO A O 1
ATOM 756 N N . ASN A 1 105 ? 9.091 0.344 -18.930 1.00 88.12 105 ASN A N 1
ATOM 757 C CA . ASN A 1 105 ? 7.769 0.525 -18.308 1.00 88.12 105 ASN A CA 1
ATOM 758 C C . ASN A 1 105 ? 7.718 0.209 -16.800 1.00 88.12 105 ASN A C 1
ATOM 760 O O . ASN A 1 105 ? 6.628 0.008 -16.246 1.00 88.12 105 ASN A O 1
ATOM 764 N N . GLN A 1 106 ? 8.871 0.164 -16.132 1.00 91.00 106 GLN A N 1
ATOM 765 C CA . GLN A 1 106 ? 8.953 0.097 -14.679 1.00 91.00 106 GLN A CA 1
ATOM 766 C C . GLN A 1 106 ? 9.200 1.483 -14.088 1.00 91.00 106 GLN A C 1
ATOM 768 O O . GLN A 1 106 ? 9.636 2.425 -14.754 1.00 91.00 106 GLN A O 1
ATOM 773 N N . LEU A 1 107 ? 8.868 1.604 -12.810 1.00 91.50 107 LEU A N 1
ATOM 774 C CA . LEU A 1 107 ? 9.154 2.777 -12.014 1.00 91.50 107 LEU A CA 1
ATOM 775 C C . LEU A 1 107 ? 10.540 2.612 -11.371 1.00 91.50 107 LEU A C 1
ATOM 777 O O . LEU A 1 107 ? 10.691 1.901 -10.377 1.00 91.50 107 LEU A O 1
ATOM 781 N N . PHE A 1 108 ? 11.553 3.272 -11.926 1.00 88.75 108 PHE A N 1
ATOM 782 C CA . PHE A 1 108 ? 12.958 3.135 -11.512 1.00 88.75 108 PHE A CA 1
ATOM 783 C C . PHE A 1 108 ? 13.291 3.859 -10.204 1.00 88.75 108 PHE A C 1
ATOM 785 O O . PHE A 1 108 ? 14.352 3.670 -9.613 1.00 88.75 108 PHE A O 1
ATOM 792 N N . GLN A 1 109 ? 12.395 4.721 -9.727 1.00 88.25 109 GLN A N 1
ATOM 793 C CA . GLN A 1 109 ? 12.581 5.437 -8.474 1.00 88.25 109 GLN A CA 1
ATOM 794 C C . GLN A 1 109 ? 11.247 5.614 -7.767 1.00 88.25 109 GLN A C 1
ATOM 796 O O . GLN A 1 109 ? 10.298 6.097 -8.368 1.00 88.25 109 GLN A O 1
ATOM 801 N N . ILE A 1 110 ? 11.184 5.305 -6.472 1.00 89.56 110 ILE A N 1
ATOM 802 C CA . ILE A 1 110 ? 10.087 5.747 -5.601 1.00 89.56 110 ILE A CA 1
ATOM 803 C C . ILE A 1 110 ? 10.427 7.149 -5.116 1.00 89.56 110 ILE A C 1
ATOM 805 O O . ILE A 1 110 ? 11.562 7.392 -4.744 1.00 89.56 110 ILE A O 1
ATOM 809 N N . SER A 1 111 ? 9.480 8.079 -5.109 1.00 87.94 111 SER A N 1
ATOM 810 C CA . SER A 1 111 ? 9.674 9.458 -4.641 1.00 87.94 111 SER A CA 1
ATOM 811 C C . SER A 1 111 ? 8.862 9.769 -3.386 1.00 87.94 111 SER A C 1
ATOM 813 O O . SER A 1 111 ? 9.307 10.550 -2.540 1.00 87.94 111 SER A O 1
ATOM 815 N N . ALA A 1 112 ? 7.704 9.128 -3.223 1.00 89.06 112 ALA A N 1
ATOM 816 C CA . ALA A 1 112 ? 6.839 9.286 -2.061 1.00 89.06 112 ALA A CA 1
ATOM 817 C C . ALA A 1 112 ? 5.917 8.075 -1.872 1.00 89.06 112 ALA A C 1
ATOM 819 O O . ALA A 1 112 ? 5.745 7.249 -2.767 1.00 89.06 112 ALA A O 1
ATOM 820 N N . PHE A 1 113 ? 5.272 8.010 -0.710 1.00 91.38 113 PHE A N 1
ATOM 821 C CA . PHE A 1 113 ? 4.135 7.131 -0.476 1.00 91.38 113 PHE A CA 1
ATOM 822 C C . PHE A 1 113 ? 3.047 7.868 0.306 1.00 91.38 113 PHE A C 1
ATOM 824 O O . PHE A 1 113 ? 3.312 8.855 0.993 1.00 91.38 113 PHE A O 1
ATOM 831 N N . GLN A 1 114 ? 1.821 7.372 0.204 1.00 93.81 114 GLN A N 1
ATOM 832 C CA . GLN A 1 114 ? 0.651 7.901 0.884 1.00 93.81 114 GLN A CA 1
ATOM 833 C C . GLN A 1 114 ? -0.234 6.745 1.351 1.00 93.81 114 GLN A C 1
ATOM 835 O O . GLN A 1 114 ? -0.579 5.869 0.561 1.00 93.81 114 GLN A O 1
ATOM 840 N N . PHE A 1 115 ? -0.679 6.796 2.606 1.00 95.19 115 PHE A N 1
ATOM 841 C CA . PHE A 1 115 ? -1.861 6.051 3.033 1.00 95.19 115 PHE A CA 1
ATOM 842 C C . PHE A 1 115 ? -3.114 6.808 2.600 1.00 95.19 115 PHE A C 1
ATOM 844 O O . PHE A 1 115 ? -3.228 8.014 2.832 1.00 95.19 115 PHE A O 1
ATOM 851 N N . PHE A 1 116 ? -4.067 6.115 1.991 1.00 95.19 116 PHE A N 1
ATOM 852 C CA . PHE A 1 116 ? -5.384 6.674 1.705 1.00 95.19 116 PHE A CA 1
ATOM 853 C C . PHE A 1 116 ? -6.453 5.887 2.452 1.00 95.19 116 PHE A C 1
ATOM 855 O O . PHE A 1 116 ? -6.334 4.678 2.624 1.00 95.19 116 PHE A O 1
ATOM 862 N N . ILE A 1 117 ? -7.507 6.582 2.879 1.00 93.69 117 ILE A N 1
ATOM 863 C CA . ILE A 1 117 ? -8.691 5.969 3.480 1.00 93.69 117 ILE A CA 1
ATOM 864 C C . ILE A 1 117 ? -9.891 6.320 2.605 1.00 93.69 117 ILE A C 1
ATOM 866 O O . ILE A 1 117 ? -10.322 7.474 2.558 1.00 93.69 117 ILE A O 1
ATOM 870 N N . SER A 1 118 ? -10.428 5.319 1.916 1.00 92.00 118 SER A N 1
ATOM 871 C CA . SER A 1 118 ? -11.675 5.418 1.162 1.00 92.00 118 SER A CA 1
ATOM 872 C C . SER A 1 118 ? -12.837 5.051 2.073 1.00 92.00 118 SER A C 1
ATOM 874 O O . SER A 1 118 ? -12.859 3.962 2.642 1.00 92.00 118 SER A O 1
ATOM 876 N N . LYS A 1 119 ? -13.808 5.948 2.246 1.00 90.81 119 LYS A N 1
ATOM 877 C CA . LYS A 1 119 ? -14.927 5.747 3.174 1.00 90.81 119 LYS A CA 1
ATOM 878 C C . LYS A 1 119 ? -16.264 6.140 2.564 1.00 90.81 119 LYS A C 1
ATOM 880 O O . LYS A 1 119 ? -16.347 7.091 1.788 1.00 90.81 119 LYS A O 1
ATOM 885 N N . SER A 1 120 ? -17.326 5.439 2.952 1.00 87.50 120 SER A N 1
ATOM 886 C CA . SER A 1 120 ? -18.691 5.816 2.586 1.00 87.50 120 SER A CA 1
ATOM 887 C C . SER A 1 120 ? -19.167 7.016 3.400 1.00 87.50 120 SER A C 1
ATOM 889 O O . SER A 1 120 ? -19.177 6.965 4.633 1.00 87.50 120 SER A O 1
ATOM 891 N N . GLY A 1 121 ? -19.687 8.031 2.713 1.00 80.50 121 GLY A N 1
ATOM 892 C CA . GLY A 1 121 ? -20.381 9.157 3.336 1.00 80.50 121 GLY A CA 1
ATOM 893 C C . GLY A 1 121 ? -19.462 10.159 4.044 1.00 80.50 121 GLY A C 1
ATOM 894 O O . GLY A 1 121 ? -18.240 10.052 4.033 1.00 80.50 121 GLY A O 1
ATOM 895 N N . GLY A 1 122 ? -20.075 11.169 4.666 1.00 81.06 122 GLY A N 1
ATOM 896 C CA . GLY A 1 122 ? -19.375 12.262 5.355 1.00 81.06 122 GLY A CA 1
ATOM 897 C C . GLY A 1 122 ? -18.931 11.951 6.788 1.00 81.06 122 GLY A C 1
ATOM 898 O O . GLY A 1 122 ? -18.579 12.873 7.518 1.00 81.06 122 GLY A O 1
ATOM 899 N N . PHE A 1 123 ? -18.973 10.687 7.224 1.00 86.31 123 PHE A N 1
ATOM 900 C CA . PHE A 1 123 ? -18.650 10.316 8.604 1.00 86.31 123 PHE A CA 1
ATOM 901 C C . PHE A 1 123 ? -17.160 10.532 8.897 1.00 86.31 123 PHE A C 1
ATOM 903 O O . PHE A 1 123 ? -16.319 10.115 8.092 1.00 86.31 123 PHE A O 1
ATOM 910 N N . PRO A 1 124 ? -16.791 11.179 10.016 1.00 87.94 124 PRO A N 1
ATOM 911 C CA . PRO A 1 124 ? -15.393 11.308 10.403 1.00 87.94 124 PRO A CA 1
ATOM 912 C C . PRO A 1 124 ? -14.802 9.937 10.757 1.00 87.94 124 PRO A C 1
ATOM 914 O O . PRO A 1 124 ? -15.511 9.021 11.168 1.00 87.94 124 PRO A O 1
ATOM 917 N N . ALA A 1 125 ? -13.493 9.809 10.568 1.00 87.00 125 ALA A N 1
ATOM 918 C CA . ALA A 1 125 ? -12.706 8.673 11.023 1.00 87.00 125 ALA A CA 1
ATOM 919 C C . ALA A 1 125 ? -11.410 9.241 11.598 1.00 87.00 125 ALA A C 1
ATOM 921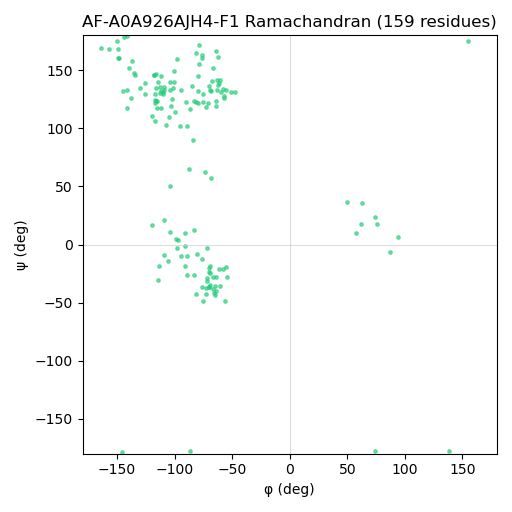 O O . ALA A 1 125 ? -10.741 10.013 10.905 1.00 87.00 125 ALA A O 1
ATOM 922 N N . THR A 1 126 ? -11.085 8.876 12.835 1.00 91.56 126 THR A N 1
ATOM 923 C CA . THR A 1 126 ? -9.804 9.201 13.466 1.00 91.56 126 THR A CA 1
ATOM 924 C C . THR A 1 126 ? -9.089 7.892 13.738 1.00 91.56 126 THR A C 1
ATOM 926 O O . THR A 1 126 ? -9.644 6.999 14.373 1.00 91.56 126 THR A O 1
ATOM 929 N N . VAL A 1 127 ? -7.875 7.764 13.212 1.00 93.44 127 VAL A N 1
ATOM 930 C CA . VAL A 1 127 ? -7.014 6.599 13.412 1.00 93.44 127 VAL A CA 1
ATOM 931 C C . VAL A 1 127 ? -5.584 7.071 13.609 1.00 93.44 127 VAL A C 1
ATOM 933 O O . VAL A 1 127 ? -5.188 8.113 13.081 1.00 93.44 127 VAL A O 1
ATOM 936 N N . TYR A 1 128 ? -4.808 6.284 14.338 1.00 96.44 128 TYR A N 1
ATOM 937 C CA . TYR A 1 128 ? -3.379 6.502 14.529 1.00 96.44 128 TYR A CA 1
ATOM 938 C C . TYR A 1 128 ? -2.630 5.381 13.824 1.00 96.44 128 TYR A C 1
ATOM 940 O O . TYR A 1 128 ? -3.004 4.221 13.976 1.00 96.44 128 TYR A O 1
ATOM 948 N N . ILE A 1 129 ? -1.615 5.738 13.039 1.00 96.44 129 ILE A N 1
ATOM 949 C CA . ILE A 1 129 ? -0.783 4.792 12.293 1.00 96.44 129 ILE A CA 1
ATOM 950 C C . ILE A 1 129 ? 0.645 4.901 12.818 1.00 96.44 129 ILE A C 1
ATOM 952 O O . ILE A 1 129 ? 1.225 5.988 12.799 1.00 96.44 129 ILE A O 1
ATOM 956 N N . ASP A 1 130 ? 1.212 3.783 13.253 1.00 96.88 130 ASP A N 1
ATOM 957 C CA . ASP A 1 130 ? 2.595 3.673 13.708 1.00 96.88 130 ASP A CA 1
ATOM 958 C C . ASP A 1 130 ? 3.250 2.350 13.258 1.00 96.88 130 ASP A C 1
ATOM 960 O O . ASP A 1 130 ? 2.668 1.563 12.511 1.00 96.88 130 ASP A O 1
ATOM 964 N N . ASN A 1 131 ? 4.527 2.155 13.614 1.00 95.62 131 ASN A N 1
ATOM 965 C CA . ASN A 1 131 ? 5.326 0.955 13.305 1.00 95.62 131 ASN A CA 1
ATOM 966 C C . ASN A 1 131 ? 5.300 0.497 11.832 1.00 95.62 131 ASN A C 1
ATOM 968 O O . ASN A 1 131 ? 5.327 -0.705 11.541 1.00 95.62 131 ASN A O 1
ATOM 972 N N . VAL A 1 132 ? 5.275 1.462 10.907 1.00 93.62 132 VAL A N 1
ATOM 973 C CA . VAL A 1 132 ? 5.269 1.222 9.459 1.00 93.62 132 VAL A CA 1
ATOM 974 C C . VAL A 1 132 ? 6.566 0.534 9.032 1.00 93.62 132 VAL A C 1
ATOM 976 O O . VAL A 1 132 ? 7.659 1.056 9.252 1.00 93.62 132 VAL A O 1
ATOM 979 N N . ARG A 1 133 ? 6.440 -0.630 8.396 1.00 91.88 133 ARG A N 1
ATOM 980 C CA . ARG A 1 133 ? 7.552 -1.452 7.902 1.00 91.88 133 ARG A CA 1
ATOM 981 C C . ARG A 1 133 ? 7.132 -2.230 6.653 1.00 91.88 133 ARG A C 1
ATOM 983 O O . ARG A 1 133 ? 5.942 -2.413 6.400 1.00 91.88 133 ARG A O 1
ATOM 990 N N . THR A 1 134 ? 8.096 -2.689 5.868 1.00 91.81 134 THR A N 1
ATOM 991 C CA . THR A 1 134 ? 7.834 -3.593 4.741 1.00 91.81 134 THR A CA 1
ATOM 992 C C . THR A 1 134 ? 7.642 -5.023 5.224 1.00 91.81 134 THR A C 1
ATOM 994 O O . THR A 1 134 ? 8.124 -5.421 6.287 1.00 91.81 134 THR A O 1
ATOM 997 N N . VAL A 1 135 ? 6.925 -5.798 4.418 1.00 91.06 135 VAL A N 1
ATOM 998 C CA . VAL A 1 135 ? 6.898 -7.255 4.491 1.00 91.06 135 VAL A CA 1
ATOM 999 C C . VAL A 1 135 ? 7.760 -7.776 3.356 1.00 91.06 135 VAL A C 1
ATOM 1001 O O . VAL A 1 135 ? 7.477 -7.515 2.185 1.00 91.06 135 VAL A O 1
ATOM 1004 N N . GLU A 1 136 ? 8.813 -8.501 3.713 1.00 88.50 136 GLU A N 1
ATOM 1005 C CA . GLU A 1 136 ? 9.760 -9.080 2.768 1.00 88.50 136 GLU A CA 1
ATOM 1006 C C . GLU A 1 136 ? 9.652 -10.603 2.791 1.00 88.50 136 GLU A C 1
ATOM 1008 O O . GLU A 1 136 ? 9.584 -11.214 3.862 1.00 88.50 136 GLU A O 1
ATOM 1013 N N . VAL A 1 137 ? 9.636 -11.228 1.615 1.00 81.06 137 VAL A N 1
ATOM 1014 C CA . VAL A 1 137 ? 9.793 -12.681 1.510 1.00 81.06 137 VAL A CA 1
ATOM 1015 C C . VAL A 1 137 ? 11.288 -12.991 1.594 1.00 81.06 137 VAL A C 1
ATOM 1017 O O . VAL A 1 137 ? 12.049 -12.474 0.779 1.00 81.06 137 VAL A O 1
ATOM 1020 N N . PRO A 1 138 ? 11.746 -13.815 2.556 1.00 70.62 138 PRO A N 1
ATOM 1021 C CA . PRO A 1 138 ? 13.149 -14.194 2.616 1.00 70.62 138 PRO A CA 1
ATOM 1022 C C . PRO A 1 138 ? 13.564 -14.896 1.323 1.00 70.62 138 PRO A C 1
ATOM 1024 O O . PRO A 1 138 ? 12.896 -15.843 0.898 1.00 70.62 138 PRO A O 1
ATOM 1027 N N . GLU A 1 139 ? 14.688 -14.470 0.743 1.00 65.81 139 GLU A N 1
ATOM 1028 C CA . GLU A 1 139 ? 15.318 -15.158 -0.385 1.00 65.81 139 GLU A CA 1
ATOM 1029 C C . GLU A 1 139 ? 15.400 -16.666 -0.090 1.00 65.81 139 GLU A C 1
ATOM 1031 O O . GLU A 1 139 ? 15.836 -17.059 1.007 1.00 65.81 139 GLU A O 1
ATOM 1036 N N . PRO A 1 140 ? 14.988 -17.546 -1.021 1.00 59.69 140 PRO A N 1
ATOM 1037 C CA . PRO A 1 140 ? 15.072 -18.976 -0.795 1.00 59.69 140 PRO A CA 1
ATOM 1038 C C . PRO A 1 140 ? 16.525 -19.343 -0.487 1.00 59.69 140 PRO A C 1
ATOM 1040 O O . PRO A 1 140 ? 17.437 -19.044 -1.260 1.00 59.69 140 PRO A O 1
ATOM 1043 N N . THR A 1 141 ? 16.740 -20.017 0.648 1.00 58.78 141 THR A N 1
ATOM 1044 C CA . THR A 1 141 ? 18.038 -20.494 1.163 1.00 58.78 141 THR A CA 1
ATOM 1045 C C . THR A 1 141 ? 18.614 -21.617 0.290 1.00 58.78 141 THR A C 1
ATOM 1047 O O . THR A 1 141 ? 18.928 -22.721 0.729 1.00 58.78 141 THR A O 1
ATOM 1050 N N . SER A 1 142 ? 18.800 -21.338 -0.993 1.00 56.50 142 SER A N 1
ATOM 1051 C CA . SER A 1 142 ? 19.398 -22.212 -2.000 1.00 56.50 142 SER A CA 1
ATOM 1052 C C . SER A 1 142 ? 20.858 -22.567 -1.664 1.00 56.50 142 SER A C 1
ATOM 1054 O O . SER A 1 142 ? 21.343 -23.636 -2.035 1.00 56.50 142 SER A O 1
ATOM 1056 N N . MET A 1 143 ? 21.527 -21.763 -0.829 1.00 53.97 143 MET A N 1
ATOM 1057 C CA . MET A 1 143 ? 22.858 -22.052 -0.276 1.00 53.97 143 MET A CA 1
ATOM 1058 C C . MET A 1 143 ? 22.888 -23.213 0.737 1.00 53.97 143 MET A C 1
ATOM 1060 O O . MET A 1 143 ? 23.925 -23.865 0.883 1.00 53.97 143 MET A O 1
ATOM 1064 N N . ALA A 1 144 ? 21.773 -23.536 1.404 1.00 52.28 144 ALA A N 1
ATOM 1065 C CA . ALA A 1 144 ? 21.721 -24.679 2.321 1.00 52.28 144 ALA A CA 1
ATOM 1066 C C . ALA A 1 144 ? 21.754 -26.022 1.564 1.00 52.28 144 ALA A C 1
ATOM 1068 O O . ALA A 1 144 ? 22.337 -27.000 2.036 1.00 52.28 144 ALA A O 1
ATOM 1069 N N . VAL A 1 145 ? 21.196 -26.063 0.350 1.00 53.06 145 VAL A N 1
ATOM 1070 C CA . VAL A 1 145 ? 21.132 -27.275 -0.482 1.00 53.06 145 VAL A CA 1
ATOM 1071 C C . VAL A 1 145 ? 22.489 -27.590 -1.126 1.00 53.06 145 VAL A C 1
ATOM 1073 O O . VAL A 1 145 ? 22.891 -28.755 -1.175 1.00 53.06 145 VAL A O 1
ATOM 1076 N N . VAL A 1 146 ? 23.251 -26.568 -1.537 1.00 55.75 146 VAL A N 1
ATOM 1077 C CA . VAL A 1 146 ? 24.602 -26.753 -2.104 1.00 55.75 146 VAL A CA 1
ATOM 1078 C C . VAL A 1 146 ? 25.581 -27.295 -1.054 1.00 55.75 146 VAL A C 1
ATOM 1080 O O . VAL A 1 146 ? 26.372 -28.190 -1.357 1.00 55.75 146 VAL A O 1
ATOM 1083 N N . GLY A 1 147 ? 25.490 -26.838 0.201 1.00 57.31 147 GLY A N 1
ATOM 1084 C CA . GLY A 1 147 ? 26.329 -27.341 1.296 1.00 57.31 147 GLY A CA 1
ATOM 1085 C C . GLY A 1 147 ? 26.093 -28.823 1.617 1.00 57.31 147 GLY A C 1
ATOM 1086 O O . GLY A 1 147 ? 27.046 -29.579 1.822 1.00 57.31 147 GLY A O 1
ATOM 1087 N N . ILE A 1 148 ? 24.833 -29.271 1.590 1.00 58.16 148 ILE A N 1
ATOM 1088 C CA . ILE A 1 148 ? 24.465 -30.668 1.867 1.00 58.16 148 ILE A CA 1
ATOM 1089 C C . ILE A 1 148 ? 24.877 -31.586 0.704 1.00 58.16 148 ILE A C 1
ATOM 1091 O O . ILE A 1 148 ? 25.458 -32.651 0.935 1.00 58.16 148 ILE A O 1
ATOM 1095 N N . ALA A 1 149 ? 24.663 -31.163 -0.547 1.00 57.09 149 ALA A N 1
ATOM 1096 C CA . ALA A 1 149 ? 25.086 -31.924 -1.724 1.00 57.09 149 ALA A CA 1
ATOM 1097 C C . ALA A 1 149 ? 26.622 -32.018 -1.838 1.00 57.09 149 ALA A C 1
ATOM 1099 O O . ALA A 1 149 ? 27.163 -33.097 -2.097 1.00 57.09 149 ALA A O 1
ATOM 1100 N N . GLY A 1 150 ? 27.339 -30.921 -1.564 1.00 57.16 150 GLY A N 1
ATOM 1101 C CA . GLY A 1 150 ? 28.804 -30.888 -1.539 1.00 57.16 150 GLY A CA 1
ATOM 1102 C C . GLY A 1 150 ? 29.408 -31.753 -0.426 1.00 57.16 150 GLY A C 1
ATOM 1103 O O . GLY A 1 150 ? 30.338 -32.525 -0.676 1.00 57.16 150 GLY A O 1
ATOM 1104 N N . GLY A 1 151 ? 28.841 -31.709 0.786 1.00 58.78 151 GLY A N 1
ATOM 1105 C CA . GLY A 1 151 ? 29.269 -32.544 1.916 1.00 58.78 151 GLY A CA 1
ATOM 1106 C C . GLY A 1 151 ? 29.044 -34.047 1.693 1.00 58.78 151 GLY A C 1
ATOM 1107 O O . GLY A 1 151 ? 29.887 -34.876 2.059 1.00 58.78 151 GLY A O 1
ATOM 1108 N N . LEU A 1 152 ? 27.952 -34.422 1.017 1.00 57.47 152 LEU A N 1
ATOM 1109 C CA . LEU A 1 152 ? 27.678 -35.810 0.622 1.00 57.47 152 LEU A CA 1
ATOM 1110 C C . LEU A 1 152 ? 28.631 -36.319 -0.473 1.00 57.47 152 LEU A C 1
ATOM 1112 O O . LEU A 1 152 ? 29.039 -37.481 -0.436 1.00 57.47 152 LEU A O 1
ATOM 1116 N N . MET A 1 153 ? 29.053 -35.470 -1.416 1.00 59.09 153 MET A N 1
ATOM 1117 C CA . MET A 1 153 ? 30.042 -35.860 -2.432 1.00 59.09 153 MET A CA 1
ATOM 1118 C C . MET A 1 153 ? 31.466 -35.986 -1.864 1.00 59.09 153 MET A C 1
ATOM 1120 O O . MET A 1 153 ? 32.193 -36.916 -2.221 1.00 59.09 153 MET A O 1
ATOM 1124 N N . LEU A 1 154 ? 31.860 -35.114 -0.931 1.00 58.31 154 LEU A N 1
ATOM 1125 C CA . LEU A 1 154 ? 33.173 -35.172 -0.270 1.00 58.31 154 LEU A CA 1
ATOM 1126 C C . LEU A 1 154 ? 33.311 -36.369 0.685 1.00 58.31 154 LEU A C 1
ATOM 1128 O O . LEU A 1 154 ? 34.372 -36.995 0.742 1.00 58.31 154 LEU A O 1
ATOM 1132 N N . SER A 1 155 ? 32.243 -36.739 1.396 1.00 57.81 155 SER A N 1
ATOM 1133 C CA . SER A 1 155 ? 32.244 -37.907 2.292 1.00 57.81 155 SER A CA 1
ATOM 1134 C C . SER A 1 155 ? 32.261 -39.246 1.543 1.00 57.81 155 SER A C 1
ATOM 1136 O O . SER A 1 155 ? 32.857 -40.207 2.033 1.00 57.81 155 SER A O 1
ATOM 1138 N N . ARG A 1 156 ? 31.701 -39.311 0.326 1.00 57.47 156 ARG A N 1
ATOM 1139 C CA . ARG A 1 156 ? 31.805 -40.496 -0.545 1.00 57.47 156 ARG A CA 1
ATOM 1140 C C . ARG A 1 156 ? 33.213 -40.706 -1.102 1.00 57.47 156 ARG A C 1
ATOM 1142 O O . ARG A 1 156 ? 33.664 -41.844 -1.161 1.00 57.47 156 ARG A O 1
ATOM 1149 N N . ARG A 1 157 ? 33.948 -39.637 -1.431 1.00 57.00 157 ARG A N 1
ATOM 1150 C CA . ARG A 1 157 ? 35.331 -39.741 -1.941 1.00 57.00 157 ARG A CA 1
ATOM 1151 C C . ARG A 1 157 ? 36.335 -40.269 -0.911 1.00 57.00 157 ARG A C 1
ATOM 1153 O O . ARG A 1 157 ? 37.305 -40.906 -1.300 1.00 57.00 157 ARG A O 1
ATOM 1160 N N . ARG A 1 158 ? 36.105 -40.050 0.388 1.00 56.34 158 ARG A N 1
ATOM 1161 C CA . ARG A 1 158 ? 37.001 -40.523 1.464 1.00 56.34 158 ARG A CA 1
ATOM 1162 C C . ARG A 1 158 ? 36.821 -41.994 1.857 1.00 56.34 158 ARG A C 1
ATOM 1164 O O . ARG A 1 158 ? 37.619 -42.488 2.638 1.00 56.34 158 ARG A O 1
ATOM 1171 N N . ARG A 1 159 ? 35.794 -42.689 1.353 1.00 54.94 159 ARG A N 1
ATOM 1172 C CA . ARG A 1 159 ? 35.566 -44.123 1.633 1.00 54.94 159 ARG A CA 1
ATOM 1173 C C . ARG A 1 159 ? 36.084 -45.065 0.539 1.00 54.94 159 ARG A C 1
ATOM 1175 O O . ARG A 1 159 ? 35.975 -46.272 0.703 1.00 54.94 159 ARG A O 1
ATOM 1182 N N . SER A 1 160 ? 36.618 -44.530 -0.559 1.00 52.22 160 SER A N 1
ATOM 1183 C CA . SER A 1 160 ? 37.147 -45.311 -1.691 1.00 52.22 160 SER A CA 1
ATOM 1184 C C . SER A 1 160 ? 38.677 -45.266 -1.812 1.00 52.22 160 SER A C 1
ATOM 1186 O O . SER A 1 160 ? 39.192 -45.516 -2.898 1.00 52.22 160 SER A O 1
ATOM 1188 N N . ALA A 1 161 ? 39.388 -44.937 -0.731 1.00 47.84 161 ALA A N 1
ATOM 1189 C CA . ALA A 1 161 ? 40.846 -45.020 -0.638 1.00 47.84 161 ALA A CA 1
ATOM 1190 C C . ALA A 1 161 ? 41.241 -46.033 0.438 1.00 47.84 161 ALA A C 1
ATOM 1192 O O . ALA A 1 161 ? 40.543 -46.056 1.479 1.00 47.84 161 ALA A O 1
#